Protein 3KT9 (pdb70)

Radius of gyration: 12.28 Å; Cα contacts (8 Å, |Δi|>4): 273; chains: 1; bounding box: 26×37×24 Å

Solvent-accessible surface area: 5888 Å² total; per-residue (Å²): 252,97,93,35,1,38,0,0,32,80,101,59,120,178,28,92,25,147,4,61,54,106,109,56,31,72,13,6,44,20,123,112,1,153,6,120,35,172,127,0,37,140,102,1,0,32,0,62,0,18,5,95,150,11,37,0,63,0,60,2,59,5,112,47,49,0,1,10,71,61,108,86,16,20,108,95,100,72,64,98,0,85,96,81,43,26,0,36,0,0,67,103,86,46,21,0,28,10,51,39,91,182

Secondary structure (DSSP, 8-state):
-PPEEEEEETTSTT-EEE--BT-EEEE-SSTTT----TTS-SS-EEEEEETTTTEEEEEE-SSSPPEETTEE--BT-EEEE-TT--EEEETTEEEEEEEEE-

Sequence (102 aa):
MMRVCWLVRQDSRHQRIRLPHLEAVVIGRGPETKITDKKCSRQQVQLKAECNKGYVKVKQVGVNPTSIDSVVIGKDQEVKLQPGQVLHMVNELYPYIVEFEE

CATH classification: 2.60.200.20

Foldseek 3Di:
DFWWKWKAQPVHRVLIDTADAQDKDFAWDDDSLVDPDPQIDRRAWIWHDHRVVAWIKIAGQHQAFKDKQPHTQGHRGIDIAHAPIWIASGPNHRTIHMDIGD

B-factor: mean 19.98, std 7.42, range [11.93, 52.35]

GO terms:
  GO:0000785 chromatin (C, IDA)
  GO:0005737 cytoplasm (C, EXP)
  GO:0033699 DNA 5'-adenosine monophosphate hydrolase activity (F, EXP)
  GO:0051219 phosphoprotein binding (F, IPI)
  GO:0005515 protein binding (F, IPI)
  GO:0005654 nucleoplasm (C, IDA)
  GO:0005730 nucleolus (C, IDA)
  GO:0003682 chromatin binding (F, IDA)
  GO:0003684 damaged DNA binding (F, IDA)
  GO:0003690 double-stranded DNA binding (F, IDA)
  GO:0003725 double-stranded RNA binding (F, IDA)
  GO:0033699 DNA 5'-adenosine monophosphate hydrolase activity (F, IDA)
  GO:0008967 phosphoglycolate phosphatase activity (F, IDA)
  GO:0000012 single strand break repair (P, IDA)
  GO:0031647 regulation of protein stability (P, IMP)
  GO:0000012 single strand break repair (P, IMP)
  GO:0046403 polynucleotide 3'-phosphatase activity (F, IDA)

Organism: Homo sapiens (NCBI:txid9606)

Nearest PDB structures (foldseek):
  3kt9-assembly1_A  TM=1.010E+00  e=2.826E-20  Homo sapiens
  1yjm-assembly2_B  TM=9.159E-01  e=2.266E-10  Mus musculus
  2brf-assembly1_A  TM=9.251E-01  e=6.860E-09  Homo sapiens
  2w3o-assembly1_A  TM=9.290E-01  e=8.955E-09  Homo sapiens
  1ujx-assembly1_A  TM=9.186E-01  e=2.742E-08  Mus musculus

Structure (mmCIF, N/CA/C/O backbone):
data_3KT9
#
_entry.id   3KT9
#
_cell.length_a   65.949
_cell.length_b   40.554
_cell.length_c   42.477
_cell.angle_alpha   90.000
_cell.angle_beta   110.240
_cell.angle_gamma   90.000
#
_symmetry.space_group_name_H-M   'C 1 2 1'
#
loop_
_entity.id
_entity.type
_entity.pdbx_description
1 polymer Aprataxin
2 water water
#
loop_
_atom_site.group_PDB
_atom_site.id
_atom_site.type_symbol
_atom_site.label_atom_id
_atom_site.label_alt_id
_atom_site.label_comp_id
_atom_site.label_asym_id
_atom_site.label_entity_id
_atom_site.label_seq_id
_atom_site.pdbx_PDB_ins_code
_atom_site.Cartn_x
_atom_site.Cartn_y
_atom_site.Cartn_z
_atom_site.occupancy
_atom_site.B_iso_or_equiv
_atom_site.auth_seq_id
_atom_site.auth_comp_id
_atom_site.auth_asym_id
_atom_site.auth_atom_id
_atom_site.pdbx_PDB_model_num
ATOM 1 N N . MET A 1 1 ? 13.279 19.315 0.033 1.00 30.38 1 MET A N 1
ATOM 2 C CA . MET A 1 1 ? 12.917 20.063 1.274 1.00 30.49 1 MET A CA 1
ATOM 3 C C . MET A 1 1 ? 12.665 19.139 2.466 1.00 29.77 1 MET A C 1
ATOM 4 O O . MET A 1 1 ? 12.973 19.496 3.604 1.00 30.03 1 MET A O 1
ATOM 9 N N . MET A 1 2 ? 12.100 17.962 2.201 1.00 29.00 2 MET A N 1
ATOM 10 C CA . MET A 1 2 ? 11.846 16.974 3.248 1.00 28.07 2 MET A CA 1
ATOM 11 C C . MET A 1 2 ? 13.166 16.395 3.751 1.00 26.98 2 MET A C 1
ATOM 12 O O . MET A 1 2 ? 14.101 16.190 2.973 1.00 26.78 2 MET A O 1
ATOM 17 N N . ARG A 1 3 ? 13.240 16.147 5.056 1.00 25.68 3 ARG A N 1
ATOM 18 C CA . ARG A 1 3 ? 14.436 15.574 5.669 1.00 24.47 3 ARG A CA 1
ATOM 19 C C . ARG A 1 3 ? 14.665 14.137 5.213 1.00 23.47 3 ARG A C 1
ATOM 20 O O . ARG A 1 3 ? 13.713 13.399 4.955 1.00 23.49 3 ARG A O 1
ATOM 28 N N . VAL A 1 4 ? 15.935 13.759 5.113 1.00 22.15 4 VAL A N 1
ATOM 29 C CA . VAL A 1 4 ? 16.328 12.399 4.768 1.00 20.99 4 VAL A CA 1
ATOM 30 C C . VAL A 1 4 ? 16.325 11.547 6.033 1.00 19.98 4 VAL A C 1
ATOM 31 O O . VAL A 1 4 ? 16.801 11.989 7.082 1.00 19.85 4 VAL A O 1
ATOM 35 N N . CYS A 1 5 ? 15.782 10.336 5.936 1.00 18.47 5 CYS A N 1
ATOM 36 C CA . CYS A 1 5 ? 15.841 9.389 7.048 1.00 17.75 5 CYS A CA 1
ATOM 37 C C . CYS A 1 5 ? 16.966 8.380 6.857 1.00 17.31 5 CYS A C 1
ATOM 38 O O . CYS A 1 5 ? 17.023 7.675 5.842 1.00 17.03 5 CYS A O 1
ATOM 41 N N . TRP A 1 6 ? 17.861 8.321 7.840 1.00 16.91 6 TRP A N 1
ATOM 42 C CA . TRP A 1 6 ? 18.966 7.370 7.828 1.00 16.62 6 TRP A CA 1
ATOM 43 C C . TRP A 1 6 ? 18.812 6.341 8.940 1.00 16.13 6 TRP A C 1
ATOM 44 O O . TRP A 1 6 ? 18.632 6.708 10.101 1.00 15.92 6 TRP A O 1
ATOM 55 N N . LEU A 1 7 ? 18.877 5.062 8.578 1.00 15.60 7 LEU A N 1
ATOM 56 C CA . LEU A 1 7 ? 19.036 3.991 9.555 1.00 15.49 7 LEU A CA 1
ATOM 57 C C . LEU A 1 7 ? 20.530 3.748 9.724 1.00 14.93 7 LEU A C 1
ATOM 58 O O . LEU A 1 7 ? 21.210 3.336 8.783 1.00 14.79 7 LEU A O 1
ATOM 63 N N . VAL A 1 8 ? 21.031 4.020 10.924 1.00 14.31 8 VAL A N 1
ATOM 64 C CA . VAL A 1 8 ? 22.462 3.988 11.194 1.00 13.92 8 VAL A CA 1
ATOM 65 C C . VAL A 1 8 ? 22.786 2.811 12.108 1.00 13.76 8 VAL A C 1
ATOM 66 O O . VAL A 1 8 ? 22.141 2.634 13.143 1.00 13.38 8 VAL A O 1
ATOM 70 N N . ARG A 1 9 ? 23.769 2.001 11.718 1.00 13.53 9 ARG A N 1
ATOM 71 C CA . ARG A 1 9 ? 24.323 0.997 12.624 1.00 13.49 9 ARG A CA 1
ATOM 72 C C . ARG A 1 9 ? 25.025 1.752 13.748 1.00 13.44 9 ARG A C 1
ATOM 73 O O . ARG A 1 9 ? 26.067 2.369 13.535 1.00 13.25 9 ARG A O 1
ATOM 81 N N . GLN A 1 10 ? 24.437 1.713 14.942 1.00 13.38 10 GLN A N 1
ATOM 82 C CA . GLN A 1 10 ? 24.888 2.567 16.043 1.00 13.58 10 GLN A CA 1
ATOM 83 C C . GLN A 1 10 ? 26.357 2.358 16.410 1.00 13.91 10 GLN A C 1
ATOM 84 O O . GLN A 1 10 ? 27.078 3.324 16.695 1.00 13.77 10 GLN A O 1
ATOM 90 N N . ASP A 1 11 ? 26.791 1.100 16.401 1.00 14.33 11 ASP A N 1
ATOM 91 C CA . ASP A 1 11 ? 28.155 0.754 16.805 1.00 15.15 11 ASP A CA 1
ATOM 92 C C . ASP A 1 11 ? 29.140 0.686 15.635 1.00 15.84 11 ASP A C 1
ATOM 93 O O . ASP A 1 11 ? 30.291 0.282 15.806 1.00 15.72 11 ASP A O 1
ATOM 98 N N . SER A 1 12 ? 28.679 1.098 14.455 1.00 16.46 12 SER A N 1
ATOM 99 C CA . SER A 1 12 ? 29.534 1.250 13.277 1.00 17.58 12 SER A CA 1
ATOM 100 C C . SER A 1 12 ? 28.869 2.280 12.379 1.00 18.17 12 SER A C 1
ATOM 101 O O . SER A 1 12 ? 28.296 1.940 11.339 1.00 18.04 12 SER A O 1
ATOM 104 N N . ARG A 1 13 ? 28.948 3.545 12.790 1.00 19.04 13 ARG A N 1
ATOM 105 C CA . ARG A 1 13 ? 28.035 4.571 12.273 1.00 20.31 13 ARG A CA 1
ATOM 106 C C . ARG A 1 13 ? 28.236 5.014 10.817 1.00 20.49 13 ARG A C 1
ATOM 107 O O . ARG A 1 13 ? 27.463 5.827 10.302 1.00 20.51 13 ARG A O 1
ATOM 115 N N . HIS A 1 14 ? 29.251 4.467 10.154 1.00 21.08 14 HIS A N 1
ATOM 116 C CA . HIS A 1 14 ? 29.425 4.701 8.720 1.00 21.77 14 HIS A CA 1
ATOM 117 C C . HIS A 1 14 ? 28.528 3.799 7.875 1.00 21.81 14 HIS A C 1
ATOM 118 O O . HIS A 1 14 ? 28.325 4.056 6.685 1.00 21.85 14 HIS A O 1
ATOM 125 N N . GLN A 1 15 ? 28.001 2.742 8.494 1.00 21.93 15 GLN A N 1
ATOM 126 C CA . GLN A 1 15 ? 26.993 1.903 7.860 1.00 22.19 15 GLN A CA 1
ATOM 127 C C .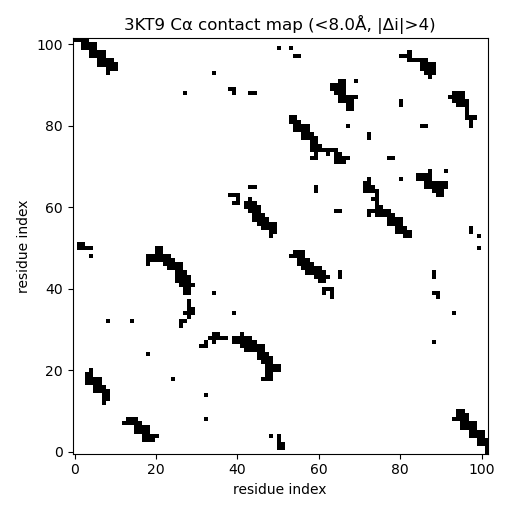 GLN A 1 15 ? 25.640 2.589 8.016 1.00 21.99 15 GLN A C 1
ATOM 128 O O . GLN A 1 15 ? 25.019 2.524 9.081 1.00 21.63 15 GLN A O 1
ATOM 134 N N . ARG A 1 16 ? 25.210 3.261 6.950 1.00 22.09 16 ARG A N 1
ATOM 135 C CA . ARG A 1 16 ? 23.964 4.023 6.931 1.00 22.45 16 ARG A CA 1
ATOM 136 C C . ARG A 1 16 ? 23.095 3.570 5.760 1.00 22.22 16 ARG A C 1
ATOM 137 O O . ARG A 1 16 ? 23.601 3.345 4.657 1.00 22.32 16 ARG A O 1
ATOM 145 N N . ILE A 1 17 ? 21.793 3.443 6.008 1.00 21.89 17 ILE A N 1
ATOM 146 C CA . ILE A 1 17 ? 20.824 3.050 4.981 1.00 21.83 17 ILE A CA 1
ATOM 147 C C . ILE A 1 17 ? 19.747 4.131 4.860 1.00 21.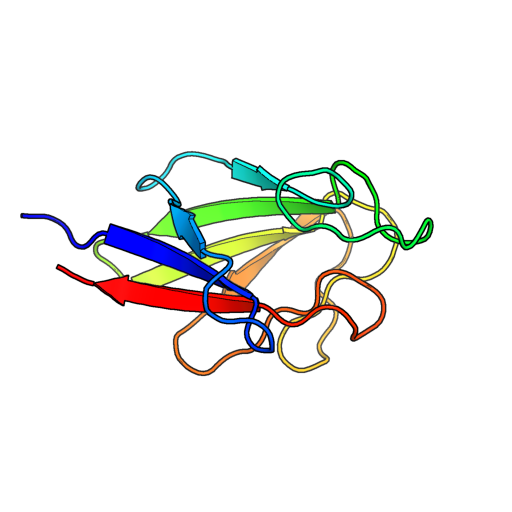38 17 ILE A C 1
ATOM 148 O O . ILE A 1 17 ? 19.152 4.530 5.865 1.00 21.25 17 ILE A O 1
ATOM 153 N N . ARG A 1 18 ? 19.521 4.612 3.636 1.00 20.85 18 ARG A N 1
ATOM 154 C CA . ARG A 1 18 ? 18.450 5.573 3.345 1.00 20.36 18 ARG A CA 1
ATOM 155 C C . ARG A 1 18 ? 17.084 4.907 3.436 1.00 19.55 18 ARG A C 1
ATOM 156 O O . ARG A 1 18 ? 16.841 3.898 2.771 1.00 19.46 18 ARG A O 1
ATOM 164 N N . LEU A 1 19 ? 16.194 5.479 4.243 1.00 18.48 19 LEU A N 1
ATOM 165 C CA . LEU A 1 19 ? 14.817 4.991 4.343 1.00 17.69 19 LEU A CA 1
ATOM 166 C C . LEU A 1 19 ? 13.858 5.995 3.703 1.00 17.35 19 LEU A C 1
ATOM 167 O O . LEU A 1 19 ? 13.604 7.058 4.273 1.00 17.17 19 LEU A O 1
ATOM 172 N N . PRO A 1 20 ? 13.340 5.669 2.503 1.00 17.13 20 PRO A N 1
ATOM 173 C CA . PRO A 1 20 ? 12.444 6.574 1.782 1.00 17.00 20 PRO A CA 1
ATOM 174 C C . PRO A 1 20 ? 11.132 6.816 2.515 1.00 16.90 20 PRO A C 1
ATOM 175 O O . PRO A 1 20 ? 10.538 5.883 3.065 1.00 16.64 20 PRO A O 1
ATOM 179 N N . HIS A 1 21 ? 10.696 8.072 2.502 1.00 16.88 21 HIS A N 1
ATOM 180 C CA . HIS A 1 21 ? 9.459 8.502 3.146 1.00 17.19 21 HIS A CA 1
AT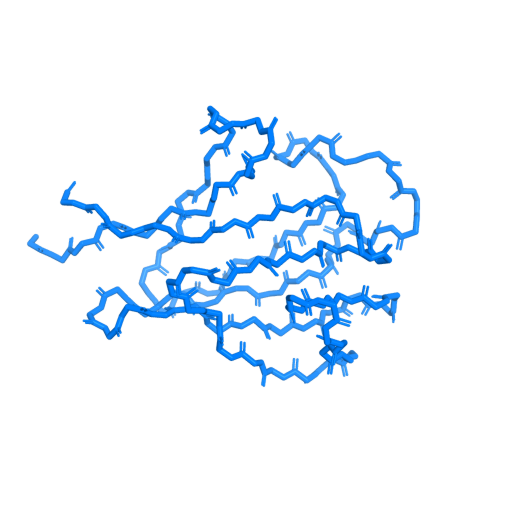OM 181 C C . HIS A 1 21 ? 8.269 7.616 2.766 1.00 17.40 21 HIS A C 1
ATOM 182 O O . HIS A 1 21 ? 7.930 7.490 1.585 1.00 17.31 21 HIS A O 1
ATOM 189 N N . LEU A 1 22 ? 7.672 6.988 3.780 1.00 17.78 22 LEU A N 1
ATOM 190 C CA . LEU A 1 22 ? 6.453 6.171 3.652 1.00 18.39 22 LEU A CA 1
ATOM 191 C C . LEU A 1 22 ? 6.551 4.953 2.721 1.00 18.90 22 LEU A C 1
ATOM 192 O O . LEU A 1 22 ? 5.530 4.423 2.271 1.00 19.39 22 LEU A O 1
ATOM 197 N N . GLU A 1 23 ? 7.770 4.506 2.437 1.00 19.29 23 GLU A N 1
ATOM 198 C CA . GLU A 1 23 ? 7.962 3.321 1.607 1.00 19.82 23 GLU A CA 1
ATOM 199 C C . GLU A 1 23 ? 8.633 2.211 2.405 1.00 19.87 23 GLU A C 1
ATOM 200 O O . GLU A 1 23 ? 9.621 2.449 3.100 1.00 20.00 23 GLU A O 1
ATOM 206 N N . ALA A 1 24 ? 8.081 1.005 2.301 1.00 19.76 24 ALA A N 1
ATOM 207 C CA . ALA A 1 24 ? 8.538 -0.134 3.093 1.00 19.86 24 ALA A CA 1
ATOM 208 C C . ALA A 1 24 ? 9.917 -0.616 2.658 1.00 19.88 24 ALA A C 1
ATOM 209 O O . ALA A 1 24 ? 10.165 -0.839 1.466 1.00 19.91 24 ALA A O 1
ATOM 211 N N . VAL A 1 25 ? 10.809 -0.753 3.634 1.00 19.81 25 VAL A N 1
ATOM 212 C CA . VAL A 1 25 ? 12.155 -1.274 3.415 1.00 20.00 25 VAL A CA 1
ATOM 213 C C . VAL A 1 25 ? 12.348 -2.482 4.325 1.00 19.87 25 VAL A C 1
ATOM 214 O O . VAL A 1 25 ? 12.269 -2.362 5.550 1.00 19.65 25 VAL A O 1
ATOM 218 N N . VAL A 1 26 ? 12.592 -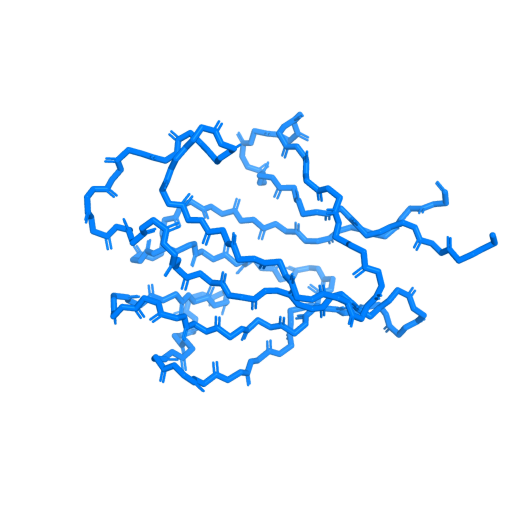3.640 3.717 1.00 19.86 26 VAL A N 1
ATOM 219 C CA . VAL A 1 26 ? 12.794 -4.877 4.470 1.00 19.95 26 VAL A CA 1
ATOM 220 C C . VAL A 1 26 ? 14.283 -5.214 4.532 1.00 19.87 26 VAL A C 1
ATOM 221 O O . VAL A 1 26 ? 14.945 -5.341 3.495 1.00 19.92 26 VAL A O 1
ATOM 225 N N . ILE A 1 27 ? 14.804 -5.334 5.753 1.00 19.73 27 ILE A N 1
ATOM 226 C CA . ILE A 1 27 ? 16.218 -5.654 5.967 1.00 19.62 27 ILE A CA 1
ATOM 227 C C . ILE A 1 27 ? 16.428 -6.735 7.032 1.00 19.30 27 ILE A C 1
ATOM 228 O O . ILE A 1 27 ? 15.534 -7.028 7.829 1.00 18.91 27 ILE A O 1
ATOM 233 N N . GLY A 1 28 ? 17.625 -7.313 7.035 1.00 19.18 28 GLY A N 1
ATOM 234 C CA . GLY A 1 28 ? 18.005 -8.326 8.010 1.00 19.21 28 GLY A CA 1
ATOM 235 C C . GLY A 1 28 ? 19.411 -8.814 7.737 1.00 19.44 28 GLY A C 1
ATOM 236 O O . GLY A 1 28 ? 20.294 -8.022 7.398 1.00 19.14 28 GLY A O 1
ATOM 237 N N . ARG A 1 29 ? 19.618 -10.120 7.872 1.00 19.76 29 ARG A N 1
ATOM 238 C CA . ARG A 1 29 ? 20.908 -10.731 7.566 1.00 20.47 29 ARG A CA 1
ATOM 239 C C . ARG A 1 29 ? 21.214 -10.633 6.072 1.00 20.98 29 ARG A C 1
ATOM 240 O O . ARG A 1 29 ? 20.384 -10.990 5.232 1.00 21.04 29 ARG A O 1
ATOM 248 N N . GLY A 1 30 ? 22.405 -10.135 5.755 1.00 21.91 30 GLY A N 1
ATOM 249 C CA . GLY A 1 30 ? 22.827 -9.964 4.365 1.00 22.57 30 GLY A CA 1
ATOM 250 C C . GLY A 1 30 ? 23.927 -8.929 4.204 1.00 23.22 30 GLY A C 1
ATOM 251 O O . 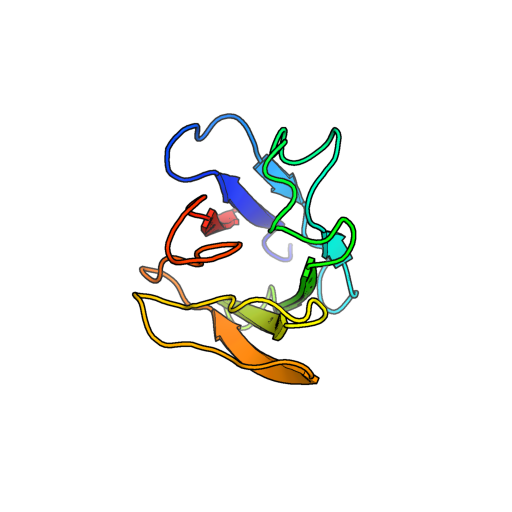GLY A 1 30 ? 24.527 -8.506 5.196 1.00 23.26 30 GLY A O 1
ATOM 252 N N . PRO A 1 31 ? 24.188 -8.502 2.950 1.00 23.66 31 PRO A N 1
ATOM 253 C CA . PRO A 1 31 ? 25.326 -7.627 2.648 1.00 23.85 31 PRO A CA 1
ATOM 254 C C . PRO A 1 31 ? 25.161 -6.181 3.124 1.00 23.82 31 PRO A C 1
ATOM 255 O O . PRO A 1 31 ? 26.162 -5.509 3.380 1.00 24.16 31 PRO A O 1
ATOM 259 N N . GLU A 1 32 ? 23.919 -5.711 3.232 1.00 23.80 32 GLU A N 1
ATOM 260 C CA . GLU A 1 32 ? 23.637 -4.353 3.705 1.00 23.59 32 GLU A CA 1
ATOM 261 C C . GLU A 1 32 ? 24.031 -4.150 5.166 1.00 22.95 32 GLU A C 1
ATOM 262 O O . GLU A 1 32 ? 24.713 -3.181 5.501 1.00 23.14 32 GLU A O 1
ATOM 268 N N . THR A 1 33 ? 23.606 -5.074 6.024 1.00 21.88 33 THR A N 1
ATOM 269 C CA . THR A 1 33 ? 23.821 -4.963 7.467 1.00 21.06 33 THR A CA 1
ATOM 270 C C . THR A 1 33 ? 25.114 -5.631 7.928 1.00 20.89 33 THR A C 1
ATOM 271 O O . THR A 1 33 ? 25.630 -5.317 9.005 1.00 20.90 33 THR A O 1
ATOM 275 N N . LYS A 1 34 ? 25.612 -6.564 7.115 1.00 20.57 34 LYS A N 1
ATOM 276 C CA . LYS A 1 34 ? 26.790 -7.383 7.439 1.00 20.56 34 LYS A CA 1
ATOM 277 C C . LYS A 1 34 ? 26.569 -8.318 8.638 1.00 19.99 34 LYS A C 1
ATOM 278 O O . LYS A 1 34 ? 27.519 -8.891 9.176 1.00 20.15 34 LYS A O 1
ATOM 284 N N . ILE A 1 35 ? 25.310 -8.474 9.043 1.00 19.24 35 ILE A N 1
ATOM 285 C CA . ILE A 1 35 ? 24.941 -9.445 10.067 1.00 18.73 35 ILE A CA 1
ATOM 286 C C . ILE A 1 35 ? 25.049 -10.845 9.466 1.00 18.66 35 ILE A C 1
ATOM 287 O O . ILE A 1 35 ? 24.545 -11.092 8.368 1.00 18.77 35 ILE A O 1
ATOM 292 N N . THR A 1 36 ? 25.724 -11.741 10.182 1.00 18.63 36 THR A N 1
ATOM 293 C CA . THR A 1 36 ? 25.919 -13.123 9.735 1.00 18.65 36 THR A CA 1
ATOM 294 C C . THR A 1 36 ? 25.207 -14.107 10.663 1.00 18.50 36 THR A C 1
ATOM 295 O O . THR A 1 36 ? 25.130 -15.306 10.373 1.00 18.60 36 THR A O 1
ATOM 299 N N . ASP A 1 37 ? 24.690 -13.583 11.773 1.00 18.23 37 ASP A N 1
ATOM 300 C CA . ASP A 1 37 ? 23.961 -14.359 12.774 1.00 17.99 37 ASP A CA 1
ATOM 301 C C . ASP A 1 37 ? 22.770 -15.071 12.139 1.00 18.09 37 ASP A C 1
ATOM 302 O O . ASP A 1 37 ? 21.852 -14.426 11.630 1.00 18.18 37 ASP A O 1
ATOM 307 N N . LYS A 1 38 ? 22.791 -16.400 12.181 1.00 18.34 38 LYS A N 1
ATOM 308 C CA . LYS A 1 38 ? 21.734 -17.214 11.573 1.00 18.56 38 LYS A CA 1
ATOM 309 C C . LYS A 1 38 ? 20.382 -17.111 12.292 1.00 18.27 38 LYS A C 1
ATOM 310 O O . LYS A 1 38 ? 19.352 -17.502 11.737 1.00 18.31 38 LYS A O 1
ATOM 316 N N . LYS A 1 39 ? 20.391 -16.583 13.517 1.00 17.80 39 LYS A N 1
ATOM 317 C CA . LYS A 1 39 ? 19.155 -16.334 14.267 1.00 17.49 39 LYS A CA 1
ATOM 318 C C . LYS A 1 39 ? 18.426 -15.096 13.742 1.00 17.01 39 LYS A C 1
ATOM 319 O O . LYS A 1 39 ? 17.231 -14.912 13.996 1.00 17.06 39 LYS A O 1
ATOM 325 N N . CYS A 1 40 ? 19.155 -14.246 13.023 1.00 15.95 40 CYS A N 1
ATOM 326 C CA . CYS A 1 40 ? 18.556 -13.102 12.347 1.00 15.73 40 CYS A CA 1
ATOM 327 C C . CYS A 1 40 ? 18.078 -13.549 10.976 1.00 15.62 40 CYS A C 1
ATOM 328 O O . CYS A 1 40 ? 18.853 -14.100 10.194 1.00 15.67 40 CYS A O 1
ATOM 331 N N . SER A 1 41 ? 16.797 -13.328 10.690 1.00 15.58 41 SER A N 1
ATOM 332 C CA . SER A 1 41 ? 16.256 -13.644 9.373 1.00 15.58 41 SER A CA 1
ATOM 333 C C . SER A 1 41 ? 16.858 -12.709 8.329 1.00 15.68 41 SER A C 1
ATOM 334 O O . SER A 1 41 ? 17.263 -11.593 8.649 1.00 15.51 41 SER A O 1
ATOM 337 N N . ARG A 1 42 ? 16.918 -13.169 7.082 1.00 15.92 42 ARG A N 1
ATOM 338 C CA . ARG A 1 42 ? 17.308 -12.303 5.969 1.00 16.56 42 ARG A CA 1
ATOM 339 C C . ARG A 1 42 ? 16.288 -11.178 5.813 1.00 16.48 42 ARG A C 1
ATOM 340 O O . ARG A 1 42 ? 16.623 -10.068 5.398 1.00 16.77 42 ARG A O 1
ATOM 348 N N . GLN A 1 43 ? 15.039 -11.490 6.145 1.00 16.28 43 GLN A N 1
ATOM 349 C CA . GLN A 1 43 ? 13.963 -10.513 6.189 1.00 16.07 43 GLN A CA 1
ATOM 350 C C . GLN A 1 43 ? 13.464 -10.446 7.632 1.00 15.79 43 GLN A C 1
ATOM 351 O O . GLN A 1 43 ? 12.511 -11.133 8.013 1.00 15.90 43 GLN A O 1
ATOM 357 N N . GLN A 1 44 ? 14.137 -9.623 8.434 1.00 15.21 44 GLN A N 1
ATOM 358 C CA . GLN A 1 44 ? 13.891 -9.559 9.871 1.00 14.81 44 GLN A CA 1
ATOM 359 C C . GLN A 1 44 ? 12.936 -8.435 10.262 1.00 14.66 44 GLN A C 1
ATOM 360 O O . GLN A 1 44 ? 12.035 -8.641 11.078 1.00 14.80 44 GLN A O 1
ATOM 366 N N . VAL A 1 45 ? 13.146 -7.246 9.699 1.00 14.42 45 VAL A N 1
ATOM 367 C CA . VAL A 1 45 ? 12.261 -6.112 9.971 1.00 14.59 45 VAL A CA 1
ATOM 368 C C . VAL A 1 45 ? 11.781 -5.438 8.693 1.00 14.70 45 VAL A C 1
ATOM 369 O O . VAL A 1 45 ? 12.473 -5.453 7.674 1.00 14.63 45 VAL A O 1
ATOM 373 N N . GLN A 1 46 ? 10.584 -4.863 8.761 1.00 14.95 46 GLN A N 1
ATOM 374 C CA . GLN A 1 46 ? 10.077 -3.996 7.708 1.00 15.26 46 GLN A CA 1
ATOM 375 C C . GLN A 1 46 ? 9.980 -2.579 8.263 1.00 15.19 46 GLN A C 1
ATOM 376 O O . GLN A 1 46 ? 9.373 -2.358 9.314 1.00 15.08 46 GLN A O 1
ATOM 382 N N . LEU A 1 47 ? 10.577 -1.632 7.543 1.00 14.99 47 LEU A N 1
ATOM 383 C CA . LEU A 1 47 ? 10.718 -0.258 8.016 1.00 15.14 47 LEU A CA 1
ATOM 384 C C . LEU A 1 47 ? 9.982 0.732 7.126 1.00 15.14 47 LEU A C 1
ATOM 385 O O . LEU A 1 47 ? 10.127 0.707 5.905 1.00 15.41 47 LEU A O 1
ATOM 390 N N . LYS A 1 48 ? 9.196 1.607 7.744 1.00 15.01 48 LYS A N 1
ATOM 391 C CA . LYS A 1 48 ? 8.504 2.666 7.015 1.00 15.17 48 LYS A CA 1
ATOM 392 C C . LYS A 1 48 ? 8.782 4.012 7.672 1.00 14.70 48 LYS A C 1
ATOM 393 O O . LYS A 1 48 ? 8.233 4.324 8.736 1.00 14.58 48 LYS A O 1
ATOM 399 N N . ALA A 1 49 ? 9.650 4.800 7.041 1.00 14.36 49 ALA A N 1
ATOM 400 C CA . ALA A 1 49 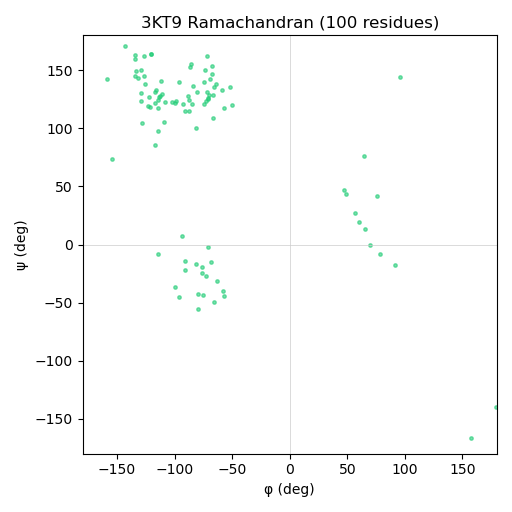? 10.061 6.088 7.587 1.00 13.99 49 ALA A CA 1
ATOM 401 C C . ALA A 1 49 ? 8.964 7.129 7.444 1.00 14.02 49 ALA A C 1
ATOM 402 O O . ALA A 1 49 ? 8.281 7.182 6.421 1.00 13.93 49 ALA A O 1
ATOM 404 N N . GLU A 1 50 ? 8.800 7.944 8.481 1.00 13.77 50 GLU A N 1
ATOM 405 C CA . GLU A 1 50 ? 7.945 9.121 8.415 1.00 14.13 50 GLU A CA 1
ATOM 406 C C . GLU A 1 50 ? 8.859 10.330 8.571 1.00 14.30 50 GLU A C 1
ATOM 407 O O . GLU A 1 50 ? 9.245 10.692 9.684 1.00 14.13 50 GLU A O 1
ATOM 413 N N . CYS A 1 51 ? 9.222 10.932 7.441 1.00 14.58 51 CYS A N 1
ATOM 414 C CA . CYS A 1 51 ? 10.241 11.980 7.410 1.00 15.00 51 CYS A CA 1
ATOM 415 C C . CYS A 1 51 ? 9.756 13.338 7.912 1.00 15.21 51 CYS A C 1
ATOM 416 O O . CYS A 1 51 ? 10.560 14.152 8.363 1.00 15.66 51 CYS A O 1
ATOM 419 N N . ASN A 1 52 ? 8.448 13.573 7.834 1.00 15.40 52 ASN A N 1
ATOM 420 C CA . ASN A 1 52 ? 7.856 14.794 8.376 1.00 15.40 52 ASN A CA 1
ATOM 421 C C . ASN A 1 52 ? 7.674 14.715 9.892 1.00 15.31 52 ASN A C 1
ATOM 422 O O . ASN A 1 52 ? 7.960 15.675 10.607 1.00 15.53 52 ASN A O 1
ATOM 427 N N . LYS A 1 53 ? 7.212 13.558 10.366 1.00 14.92 53 LYS A N 1
ATOM 428 C CA . LYS A 1 53 ? 6.852 13.363 11.775 1.00 14.80 53 LYS A CA 1
ATOM 429 C C . LYS A 1 53 ? 8.005 12.855 12.645 1.00 14.63 53 LYS A C 1
ATOM 430 O O . LYS A 1 53 ? 7.927 12.890 13.880 1.00 14.40 53 LYS A O 1
ATOM 436 N N . GLY A 1 54 ? 9.067 12.381 12.000 1.00 14.49 54 GLY A N 1
ATOM 437 C CA . GLY A 1 54 ? 10.301 12.041 12.702 1.00 14.29 54 GLY A CA 1
ATOM 438 C C . GLY A 1 54 ? 10.272 10.741 13.485 1.00 14.26 54 GLY A C 1
ATOM 439 O O . GLY A 1 54 ? 10.794 10.670 14.599 1.00 14.27 54 GLY A O 1
ATOM 440 N N . TYR A 1 55 ? 9.670 9.713 12.894 1.00 14.28 55 TYR A N 1
ATOM 441 C CA . TYR A 1 55 ? 9.749 8.357 13.428 1.00 14.28 55 TYR A CA 1
ATOM 442 C C . TYR A 1 55 ? 9.831 7.334 12.297 1.00 14.19 55 TYR A C 1
ATOM 443 O O . TYR A 1 55 ? 9.658 7.671 11.123 1.00 14.23 55 TYR A O 1
ATOM 452 N N . VAL A 1 56 ? 10.103 6.084 12.655 1.00 14.06 56 VAL A N 1
ATOM 453 C CA . VAL A 1 56 ? 10.087 4.995 11.687 1.00 13.79 56 VAL A CA 1
ATOM 454 C C . VAL A 1 56 ? 9.228 3.862 12.232 1.00 14.11 56 VAL A C 1
ATOM 455 O O . VAL A 1 56 ? 9.468 3.374 13.337 1.00 14.09 56 VAL A O 1
ATOM 459 N N . LYS A 1 57 ? 8.217 3.467 11.464 1.00 14.19 57 LYS A N 1
ATOM 460 C CA . LYS A 1 57 ? 7.401 2.313 11.827 1.00 14.58 57 LYS A CA 1
ATOM 461 C C . LYS A 1 57 ? 8.206 1.039 11.611 1.00 14.63 57 LYS A C 1
ATOM 462 O O . LYS A 1 57 ? 8.711 0.797 10.514 1.00 14.57 57 LYS A O 1
ATOM 468 N N . VAL A 1 58 ? 8.336 0.242 12.667 1.00 14.57 58 VAL A N 1
ATOM 469 C CA . VAL A 1 58 ? 9.083 -1.008 12.598 1.00 14.90 58 VAL A CA 1
ATOM 470 C C . VAL A 1 58 ? 8.150 -2.190 12.809 1.00 15.05 58 VAL A C 1
ATOM 471 O O . VAL A 1 58 ? 7.555 -2.332 13.877 1.00 15.29 58 VAL A O 1
ATOM 475 N N . LYS A 1 59 ? 8.042 -3.033 11.787 1.00 15.28 59 LYS A N 1
ATOM 476 C CA . LYS A 1 59 ? 7.292 -4.275 11.884 1.00 15.73 59 LYS A CA 1
ATOM 477 C C . LYS A 1 59 ? 8.273 -5.438 11.897 1.00 15.45 59 LYS A C 1
ATOM 478 O O . LYS A 1 59 ? 9.085 -5.579 10.984 1.00 15.40 59 LYS A O 1
ATOM 484 N N . GLN A 1 60 ? 8.212 -6.257 12.940 1.00 15.51 60 GLN A N 1
ATOM 485 C CA . GLN A 1 60 ? 9.052 -7.445 13.000 1.00 15.47 60 GLN A CA 1
ATOM 486 C C . GLN A 1 60 ? 8.483 -8.483 12.037 1.00 15.78 60 GLN A C 1
ATOM 487 O O . GLN A 1 60 ? 7.325 -8.874 12.160 1.00 16.10 60 GLN A O 1
ATOM 493 N N . VAL A 1 61 ? 9.291 -8.892 11.063 1.00 16.05 61 VAL A N 1
ATOM 494 C CA . VAL A 1 61 ? 8.877 -9.900 10.080 1.00 16.14 61 VAL A CA 1
ATOM 495 C C . VAL A 1 61 ? 9.435 -11.280 10.439 1.00 16.01 61 VAL A C 1
ATOM 496 O O . VAL A 1 61 ? 8.767 -12.300 10.242 1.00 16.00 61 VAL A O 1
ATOM 500 N N . GLY A 1 62 ? 10.660 -11.305 10.962 1.00 15.61 62 GLY A N 1
ATOM 501 C CA . GLY A 1 62 ? 11.310 -12.549 11.370 1.00 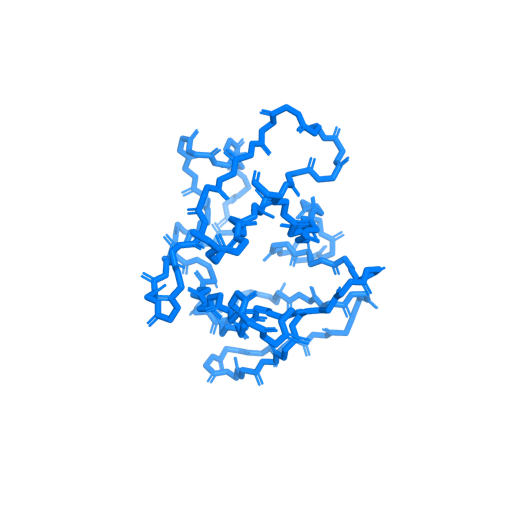15.36 62 GLY A CA 1
ATOM 502 C C . GLY A 1 62 ? 10.686 -13.123 12.628 1.00 15.23 62 GLY A C 1
ATOM 503 O O . GLY A 1 62 ? 9.990 -12.416 13.366 1.00 15.20 62 GLY A O 1
ATOM 504 N N . VAL A 1 63 ? 10.938 -14.406 12.876 1.00 15.12 63 VAL A N 1
ATOM 505 C CA . VAL A 1 63 ? 10.361 -15.097 14.029 1.00 15.05 63 VAL A CA 1
ATOM 506 C C . VAL A 1 63 ? 11.058 -14.707 15.338 1.00 14.81 63 VAL A C 1
ATOM 507 O O . VAL A 1 63 ? 10.399 -14.444 16.348 1.00 15.14 63 VAL A O 1
ATOM 511 N N . ASN A 1 64 ? 12.385 -14.642 15.308 1.00 14.47 64 ASN A N 1
ATOM 512 C CA . ASN A 1 64 ? 13.161 -14.341 16.506 1.00 14.03 64 ASN A CA 1
ATOM 513 C C . ASN A 1 64 ? 13.063 -12.863 16.895 1.00 13.67 64 ASN A C 1
ATOM 514 O O . ASN A 1 64 ? 12.879 -12.010 16.026 1.00 13.79 64 ASN A O 1
ATOM 519 N N . PRO A 1 65 ? 13.162 -12.560 18.206 1.00 13.54 65 PRO A N 1
ATOM 520 C CA . PRO A 1 65 ? 12.699 -11.259 18.695 1.00 13.15 65 PRO A CA 1
ATOM 521 C C . PRO A 1 65 ? 13.543 -10.048 18.297 1.00 12.98 65 PRO A C 1
ATOM 522 O O . PRO A 1 65 ? 14.753 -10.008 18.546 1.00 12.58 65 PRO A O 1
ATOM 526 N N . THR A 1 66 ? 12.872 -9.079 17.681 1.00 12.66 66 THR A N 1
ATOM 527 C CA . THR A 1 66 ? 13.411 -7.751 17.441 1.00 12.69 66 THR A CA 1
ATOM 528 C C . THR A 1 66 ? 12.897 -6.867 18.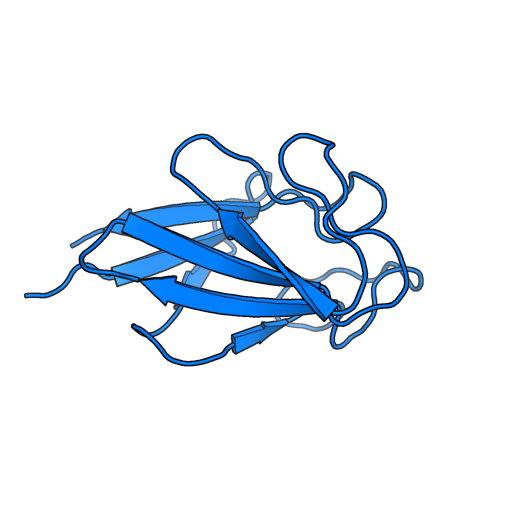581 1.00 12.64 66 THR A C 1
ATOM 529 O O . THR A 1 66 ? 11.746 -6.994 18.999 1.00 12.75 66 THR A O 1
ATOM 533 N N . SER A 1 67 ? 13.747 -5.982 19.094 1.00 12.42 67 SER A N 1
ATOM 534 C CA . SER A 1 67 ? 13.359 -5.158 20.239 1.00 12.50 67 SER A CA 1
ATOM 535 C C . SER A 1 67 ? 13.731 -3.688 20.072 1.00 12.46 67 SER A C 1
ATOM 536 O O . SER A 1 67 ? 14.590 -3.341 19.264 1.00 12.06 67 SER A O 1
ATOM 539 N N . ILE A 1 68 ? 13.056 -2.829 20.832 1.00 12.68 68 ILE A N 1
ATOM 540 C CA . ILE A 1 68 ? 13.420 -1.419 20.927 1.00 12.71 68 ILE A CA 1
ATOM 541 C C . ILE A 1 68 ? 13.714 -1.134 22.395 1.00 12.62 68 ILE A C 1
ATOM 542 O O . ILE A 1 68 ? 12.849 -1.322 23.256 1.00 12.56 68 ILE A O 1
ATOM 547 N N . ASP A 1 69 ? 14.953 -0.727 22.671 1.00 12.60 69 ASP A N 1
ATOM 548 C CA . ASP A 1 69 ? 15.446 -0.562 24.047 1.00 12.50 69 ASP A CA 1
ATOM 549 C C . ASP A 1 69 ? 15.090 -1.769 24.926 1.00 12.75 69 ASP A C 1
ATOM 550 O O . ASP A 1 69 ? 14.588 -1.618 26.046 1.00 12.12 69 ASP A O 1
ATOM 555 N N . SER A 1 70 ? 15.348 -2.956 24.374 1.00 13.05 70 SER A N 1
ATOM 556 C CA . SER A 1 70 ? 15.156 -4.269 25.020 1.00 13.80 70 SER A CA 1
ATOM 557 C C . SER A 1 70 ? 13.706 -4.772 25.062 1.00 13.80 70 SER A C 1
ATOM 558 O O . SER A 1 70 ? 13.462 -5.928 25.427 1.00 13.94 70 SER A O 1
ATOM 561 N N . VAL A 1 71 ? 12.759 -3.917 24.676 1.00 13.47 71 VAL A N 1
ATOM 562 C CA . VAL A 1 71 ? 11.340 -4.291 24.656 1.00 13.41 71 VAL A CA 1
ATOM 563 C C . VAL A 1 71 ? 10.972 -4.934 23.317 1.00 13.43 71 VAL A C 1
ATOM 564 O O . VAL A 1 71 ? 11.025 -4.289 22.265 1.00 12.89 71 VAL A O 1
ATOM 568 N N . VAL A 1 72 ? 10.606 -6.213 23.383 1.00 13.53 72 VAL A N 1
ATOM 569 C CA . VAL A 1 72 ? 10.331 -7.035 22.202 1.00 14.02 72 VAL A CA 1
ATOM 570 C C . VAL A 1 72 ? 9.097 -6.555 21.441 1.00 14.24 72 VAL A C 1
ATOM 571 O O . VAL A 1 72 ? 8.066 -6.240 22.039 1.00 14.27 72 VAL A O 1
ATOM 575 N N . ILE A 1 73 ? 9.224 -6.505 20.118 1.00 14.70 73 ILE A N 1
ATOM 576 C CA . ILE A 1 73 ? 8.128 -6.117 19.233 1.00 15.13 73 ILE A CA 1
ATOM 577 C C . ILE A 1 73 ? 7.169 -7.292 19.015 1.00 15.66 73 ILE A C 1
ATOM 578 O O . ILE A 1 73 ? 5.969 -7.173 19.272 1.00 16.09 73 ILE A O 1
ATOM 583 N N . GLY A 1 74 ? 7.709 -8.424 18.560 1.00 16.30 74 GLY A N 1
ATOM 584 C CA . GLY A 1 74 ? 6.912 -9.613 18.249 1.00 17.24 74 GLY A CA 1
ATOM 585 C C . GLY A 1 74 ? 6.563 -9.685 16.774 1.00 17.96 74 GLY A C 1
ATOM 586 O O . GLY A 1 74 ? 6.327 -8.656 16.144 1.00 17.76 74 GLY A O 1
ATOM 587 N N . LYS A 1 75 ? 6.527 -10.901 16.223 1.00 18.80 75 LYS A N 1
ATOM 588 C CA . LYS A 1 75 ? 6.309 -11.099 14.788 1.00 19.59 75 LYS A CA 1
ATOM 589 C C . LYS A 1 75 ? 4.978 -10.500 14.328 1.00 19.84 75 LYS A C 1
ATOM 590 O O . LYS A 1 75 ? 3.943 -10.691 14.972 1.00 19.97 75 LYS A O 1
ATOM 596 N N . ASP A 1 76 ? 5.042 -9.757 13.222 1.00 20.19 76 ASP A N 1
ATOM 597 C CA . ASP A 1 76 ? 3.895 -9.079 12.603 1.00 20.55 76 ASP A CA 1
ATOM 598 C C . ASP A 1 76 ? 3.335 -7.892 13.402 1.00 20.41 76 ASP A C 1
ATOM 599 O O . ASP A 1 76 ? 2.380 -7.247 12.964 1.00 20.71 76 ASP A O 1
ATOM 604 N N . GLN A 1 77 ? 3.931 -7.601 14.560 1.00 19.99 77 GLN A N 1
ATOM 605 C CA . GLN A 1 77 ? 3.566 -6.418 15.346 1.00 19.62 77 GLN A CA 1
ATOM 606 C C . GLN A 1 77 ? 4.340 -5.200 14.852 1.00 19.24 77 GLN A C 1
ATOM 607 O O . GLN A 1 77 ? 5.421 -5.345 14.282 1.00 18.85 77 GLN A O 1
ATOM 613 N N . GLU A 1 78 ? 3.785 -4.011 15.077 1.00 18.78 78 GLU A N 1
ATOM 614 C CA . GLU A 1 78 ? 4.395 -2.768 14.597 1.00 18.73 78 GLU A CA 1
ATOM 615 C C . GLU A 1 78 ? 4.529 -1.731 15.713 1.00 17.77 78 GLU A C 1
ATOM 616 O O . GLU A 1 78 ? 3.567 -1.458 16.438 1.00 17.74 78 GLU A O 1
ATOM 622 N N . VAL A 1 79 ? 5.730 -1.166 15.840 1.00 16.85 79 VAL A N 1
ATOM 623 C CA . VAL A 1 79 ? 6.041 -0.156 16.856 1.00 16.06 79 VAL A CA 1
ATOM 624 C C . VAL A 1 79 ? 6.823 1.002 16.224 1.00 15.73 79 VAL A C 1
ATOM 625 O O . VAL A 1 79 ? 7.630 0.786 15.319 1.00 15.70 79 VAL A O 1
ATOM 629 N N . LYS A 1 80 ? 6.582 2.222 16.705 1.00 15.13 80 LYS A N 1
ATOM 630 C CA . LYS A 1 80 ? 7.285 3.406 16.203 1.00 14.71 80 LYS A CA 1
ATOM 631 C C . LYS A 1 80 ? 8.631 3.617 16.887 1.00 14.39 80 LYS A C 1
ATOM 632 O O . LYS A 1 80 ? 8.703 3.762 18.113 1.00 14.19 80 LYS A O 1
ATOM 638 N N . LEU A 1 81 ? 9.686 3.620 16.075 1.00 13.93 81 LEU A N 1
ATOM 639 C CA . LEU A 1 81 ? 11.049 3.887 16.526 1.00 13.67 81 LEU A CA 1
ATOM 640 C C . LEU A 1 81 ? 11.310 5.389 16.474 1.00 13.66 81 LEU A C 1
ATOM 641 O O . LEU A 1 81 ? 11.102 6.030 15.440 1.00 13.64 81 LEU A O 1
ATOM 646 N N . GLN A 1 82 ? 11.786 5.930 17.592 1.00 13.73 82 GLN A N 1
ATOM 647 C CA . GLN A 1 82 ? 11.861 7.371 17.815 1.00 14.05 82 GLN A CA 1
ATOM 648 C C . GLN A 1 82 ? 13.299 7.832 18.060 1.00 14.36 82 GLN A C 1
ATOM 649 O O . GLN A 1 82 ? 14.166 7.006 18.361 1.00 14.13 82 GLN A O 1
ATOM 655 N N . PRO A 1 83 ? 13.559 9.155 17.943 1.00 14.69 83 PRO A N 1
ATOM 656 C CA . PRO A 1 83 ? 14.878 9.674 18.315 1.00 14.80 83 PRO A CA 1
ATOM 657 C C . PRO A 1 83 ? 15.273 9.215 19.713 1.00 14.68 83 PRO A C 1
ATOM 658 O O . PRO A 1 83 ? 14.444 9.234 20.626 1.00 15.02 83 PRO A O 1
ATOM 662 N N . GLY A 1 84 ? 16.521 8.779 19.864 1.00 14.50 84 GLY A N 1
ATOM 663 C CA . GLY A 1 84 ? 17.034 8.350 21.163 1.00 14.25 84 GLY A CA 1
ATOM 664 C C . GLY A 1 84 ? 16.866 6.872 21.460 1.00 13.95 84 GLY A C 1
ATOM 665 O O . GLY A 1 84 ? 17.524 6.340 22.358 1.00 14.47 84 GLY A O 1
ATOM 666 N N . GLN A 1 85 ? 15.982 6.207 20.720 1.00 13.54 85 GLN A N 1
ATOM 667 C CA . GLN A 1 85 ? 15.726 4.785 20.933 1.00 13.03 85 GLN A CA 1
ATOM 668 C C . GLN A 1 85 ? 16.707 3.924 20.147 1.00 12.95 85 GLN A C 1
ATOM 669 O O . GLN A 1 85 ? 17.221 4.341 19.108 1.00 13.18 85 GLN A O 1
ATOM 675 N N . VAL A 1 86 ? 16.962 2.722 20.654 1.00 12.65 86 VAL A N 1
ATOM 676 C CA . VAL A 1 86 ? 17.838 1.781 19.965 1.00 12.40 86 VAL A CA 1
ATOM 677 C C . VAL A 1 86 ? 17.045 0.559 19.511 1.00 12.47 86 VAL A C 1
ATOM 678 O O . VAL A 1 86 ? 16.381 -0.090 20.317 1.00 12.11 86 VAL A O 1
ATOM 682 N N . LEU A 1 87 ? 17.115 0.269 18.213 1.00 12.27 87 LEU A N 1
ATOM 683 C CA . LEU A 1 87 ? 16.526 -0.934 17.643 1.00 12.26 87 LEU A CA 1
ATOM 684 C C . LEU A 1 87 ? 17.573 -2.048 17.604 1.00 12.32 87 LEU A C 1
ATOM 685 O O . LEU A 1 87 ? 18.634 -1.881 17.001 1.00 11.93 87 LEU A O 1
ATOM 690 N N . HIS A 1 88 ? 17.285 -3.168 18.264 1.00 12.13 88 HIS A N 1
ATOM 691 C CA . HIS A 1 88 ? 18.144 -4.349 18.161 1.00 12.57 88 HIS A CA 1
ATOM 692 C C . HIS A 1 88 ? 17.530 -5.322 17.172 1.00 12.82 88 HIS A C 1
ATOM 693 O O . HIS A 1 88 ? 16.394 -5.763 17.353 1.00 12.66 88 HIS A O 1
ATOM 700 N N . MET A 1 89 ? 18.291 -5.648 16.130 1.00 13.05 89 MET A N 1
ATOM 701 C CA . MET A 1 89 ? 17.799 -6.470 15.032 1.00 13.54 89 MET A CA 1
ATOM 702 C C . MET A 1 89 ? 17.286 -7.834 15.503 1.00 13.06 89 MET A C 1
ATOM 703 O O . MET A 1 89 ? 16.223 -8.277 15.073 1.00 12.83 89 MET A O 1
ATOM 708 N N . VAL A 1 90 ? 18.035 -8.488 16.390 1.00 12.85 90 VAL A N 1
ATOM 709 C CA . VAL A 1 90 ? 17.607 -9.763 16.971 1.00 12.87 90 VAL A CA 1
ATOM 710 C C . VAL A 1 90 ? 18.322 -10.057 18.296 1.00 13.09 90 VAL A C 1
ATOM 711 O O . VAL A 1 90 ? 19.498 -9.728 18.457 1.00 13.00 90 VAL A O 1
ATOM 715 N N . ASN A 1 91 ? 17.587 -10.651 19.241 1.00 13.55 91 ASN A N 1
ATOM 716 C CA . ASN A 1 91 ? 18.139 -11.106 20.530 1.00 14.20 91 ASN A CA 1
ATOM 717 C C . ASN A 1 91 ? 18.993 -10.073 21.273 1.00 14.24 91 ASN A C 1
ATOM 718 O O . ASN A 1 91 ? 20.052 -10.401 21.822 1.00 14.41 91 ASN A O 1
ATOM 723 N N . GLU A 1 92 ? 18.507 -8.830 21.289 1.00 14.53 92 GLU A N 1
ATOM 724 C CA . GLU A 1 92 ? 19.192 -7.684 21.904 1.00 14.84 92 GLU A CA 1
ATOM 725 C C . GLU A 1 92 ? 20.601 -7.426 21.356 1.00 14.53 92 GLU A C 1
ATOM 726 O O . GLU A 1 92 ? 21.460 -6.864 22.044 1.00 14.70 92 GLU A O 1
ATOM 732 N N . LEU A 1 93 ? 20.816 -7.824 20.104 1.00 14.07 93 LEU A N 1
ATOM 733 C CA . LEU A 1 93 ? 22.079 -7.598 19.416 1.00 13.90 93 LEU A CA 1
ATOM 734 C C . LEU A 1 93 ? 21.845 -6.773 18.158 1.00 13.59 93 LEU A C 1
ATOM 735 O O . LEU A 1 93 ? 20.707 -6.648 17.694 1.00 13.71 93 LEU A O 1
ATOM 740 N N . TYR A 1 94 ? 22.935 -6.218 17.625 1.00 13.37 94 TYR A N 1
ATOM 741 C CA . TYR A 1 94 ? 22.956 -5.466 16.358 1.00 13.17 94 TYR A CA 1
ATOM 742 C C . TYR A 1 94 ? 22.119 -4.185 16.445 1.00 12.98 94 TYR A C 1
ATOM 743 O O . TYR A 1 94 ? 21.003 -4.126 15.917 1.00 12.95 94 TYR A O 1
ATOM 752 N N . PRO A 1 95 ? 22.666 -3.156 17.128 1.00 12.66 95 PRO A N 1
ATOM 753 C CA . PRO A 1 95 ? 21.938 -1.928 17.438 1.00 12.56 95 PRO A CA 1
ATOM 754 C C . PRO A 1 95 ? 21.879 -0.922 16.288 1.00 12.59 95 PRO A C 1
ATOM 755 O O . PRO A 1 95 ? 22.901 -0.606 15.674 1.00 12.21 95 PRO A O 1
ATOM 759 N N . TYR A 1 96 ? 20.672 -0.430 16.025 1.00 12.33 96 TYR A N 1
ATOM 760 C CA . TYR A 1 96 ? 20.420 0.576 15.004 1.00 12.82 96 TYR A CA 1
ATOM 761 C C . TYR A 1 96 ? 19.663 1.750 15.598 1.00 13.12 96 TYR A C 1
ATOM 762 O O . TYR A 1 96 ? 18.845 1.581 16.502 1.00 13.06 96 TYR A O 1
ATOM 771 N N . ILE A 1 97 ? 19.971 2.940 15.101 1.00 13.48 97 ILE A N 1
ATOM 772 C CA . ILE A 1 97 ? 19.235 4.143 15.455 1.00 14.22 97 ILE A CA 1
ATOM 773 C C . ILE A 1 97 ? 18.771 4.825 14.181 1.00 14.75 97 ILE A C 1
ATOM 774 O O . ILE A 1 97 ? 19.281 4.543 13.092 1.00 14.45 97 ILE A O 1
ATOM 779 N N . VAL A 1 98 ? 17.790 5.709 14.313 1.00 15.66 98 VAL A N 1
ATOM 780 C CA . VAL A 1 98 ? 17.362 6.516 13.175 1.00 16.80 98 VAL A CA 1
ATOM 781 C C . VAL A 1 98 ? 17.718 7.979 13.368 1.00 17.59 98 VAL A C 1
ATOM 782 O O . VAL A 1 98 ? 17.641 8.515 14.475 1.00 17.33 98 VAL A O 1
ATOM 786 N N . GLU A 1 99 ? 18.137 8.609 12.277 1.00 18.77 99 GLU A N 1
ATOM 787 C CA . GLU A 1 99 ? 18.518 10.013 12.289 1.00 20.30 99 GLU A CA 1
ATOM 788 C C . GLU A 1 99 ? 17.841 10.712 11.123 1.00 20.98 99 GLU A C 1
ATOM 789 O O . GLU A 1 99 ? 17.676 10.125 10.052 1.00 21.21 99 GLU A O 1
ATOM 795 N N . PHE A 1 100 ? 17.437 11.957 11.344 1.00 21.79 100 PHE A N 1
ATOM 796 C CA . PHE A 1 100 ? 16.802 12.759 10.309 1.00 22.62 100 PHE A CA 1
ATOM 797 C C . PHE A 1 100 ? 17.674 13.965 9.999 1.00 23.51 100 PHE A C 1
ATOM 798 O O . PHE A 1 100 ? 17.982 14.765 10.886 1.00 23.50 100 PHE A O 1
ATOM 806 N N . GLU A 1 101 ? 18.073 14.071 8.733 1.00 24.51 101 GLU A N 1
ATOM 807 C CA . GLU A 1 101 ? 19.059 15.053 8.291 1.00 25.75 101 GLU A CA 1
ATOM 808 C C . GLU A 1 101 ? 18.582 15.761 7.027 1.00 26.02 101 GLU A C 1
ATOM 809 O O . GLU A 1 101 ? 17.871 15.176 6.211 1.00 26.03 101 GLU A O 1
ATOM 815 N N . GLU A 1 102 ? 18.983 17.021 6.870 1.00 26.60 102 GLU A N 1
ATOM 816 C CA . GLU A 1 102 ? 18.657 17.796 5.671 1.00 27.17 102 GLU A CA 1
ATOM 817 C C . GLU A 1 102 ? 19.349 17.246 4.424 1.00 27.26 102 GLU A C 1
ATOM 818 O O . GLU A 1 102 ? 20.393 16.599 4.512 1.00 27.56 102 GLU A O 1
#

InterPro domains:
  IPR008984 SMAD/FHA domain superfamily [SSF49879] (1-117)
  IPR011146 HIT-like domain [PS51084] (182-287)
  IPR013087 Zinc finger C2H2-type [PS00028] (333-353)
  IPR019808 Histidine triad, conserved site [PS00892] (261-279)
  IPR032566 Aprataxin, C2HE/C2H2/C2HC zinc finger [PF16278] (297-356)
  IPR036265 HIT-like superfamily [G3DSA:3.30.428.10] (176-354)
  IPR036265 HIT-like superfamily [SSF54197] (176-336)
  IPR041388 PNK, FHA domain [PF17913] (19-89)
  IPR047289 Aprataxin, forkhead associated domain [cd22735] (17-116)